Protein AF-A0A925Y2E4-F1 (afdb_monomer_lite)

Structure (mmCIF, N/CA/C/O backbone):
data_AF-A0A925Y2E4-F1
#
_entry.id   AF-A0A925Y2E4-F1
#
loop_
_atom_site.group_PDB
_atom_site.id
_atom_site.type_symbol
_atom_site.label_atom_id
_atom_site.label_alt_id
_atom_site.label_comp_id
_atom_site.label_asym_id
_atom_site.label_entity_id
_atom_site.label_seq_id
_atom_site.pdbx_PDB_ins_code
_atom_site.Cartn_x
_atom_site.Cartn_y
_atom_site.Cartn_z
_atom_site.occupancy
_atom_site.B_iso_or_equiv
_atom_site.auth_seq_id
_atom_site.auth_comp_id
_atom_site.auth_asym_id
_atom_site.auth_atom_id
_atom_site.pdbx_PDB_model_num
ATOM 1 N N . MET A 1 1 ? 29.041 33.113 18.288 1.00 36.72 1 MET A N 1
ATOM 2 C CA . MET A 1 1 ? 28.481 34.046 17.292 1.00 36.72 1 MET A CA 1
ATOM 3 C C . MET A 1 1 ? 28.151 33.238 16.050 1.00 36.72 1 MET A C 1
ATOM 5 O O . MET A 1 1 ? 29.042 32.665 15.443 1.00 36.72 1 MET A O 1
ATOM 9 N N . ILE A 1 2 ? 26.855 33.074 15.809 1.00 40.75 2 ILE A N 1
ATOM 10 C CA . ILE A 1 2 ? 26.220 32.276 14.755 1.00 40.75 2 ILE A CA 1
ATOM 11 C C . ILE A 1 2 ? 26.252 33.076 13.447 1.00 40.75 2 ILE A C 1
ATOM 13 O O . ILE A 1 2 ? 25.813 34.222 13.466 1.00 40.75 2 ILE A O 1
ATOM 17 N N . LEU A 1 3 ? 26.686 32.488 12.325 1.00 30.05 3 LEU A N 1
ATOM 18 C CA . LEU A 1 3 ? 26.288 32.939 10.981 1.00 30.05 3 LEU A CA 1
ATOM 19 C C . LEU A 1 3 ? 26.541 31.815 9.957 1.00 30.05 3 LEU A C 1
ATOM 21 O O . LEU A 1 3 ? 27.681 31.476 9.671 1.00 30.05 3 LEU A O 1
ATOM 25 N N . ARG A 1 4 ? 25.500 31.025 9.664 1.00 32.31 4 ARG A N 1
ATOM 26 C CA . ARG A 1 4 ? 24.674 31.053 8.434 1.00 32.31 4 ARG A CA 1
ATOM 27 C C . ARG A 1 4 ? 25.409 30.517 7.200 1.00 32.31 4 ARG A C 1
ATOM 29 O O . ARG A 1 4 ? 26.335 31.129 6.698 1.00 32.31 4 ARG A O 1
ATOM 36 N N . ILE A 1 5 ? 25.053 29.301 6.785 1.00 40.72 5 ILE A N 1
ATOM 37 C CA . ILE A 1 5 ? 24.086 29.058 5.696 1.00 40.72 5 ILE A CA 1
ATOM 38 C C . ILE A 1 5 ? 24.623 29.614 4.374 1.00 40.72 5 ILE A C 1
ATOM 40 O O . ILE A 1 5 ? 24.371 30.758 4.017 1.00 40.72 5 ILE A O 1
ATOM 44 N N . LEU A 1 6 ? 25.257 28.737 3.603 1.00 34.81 6 LEU A N 1
ATOM 45 C CA . LEU A 1 6 ? 24.944 28.653 2.185 1.00 34.81 6 LEU A CA 1
AT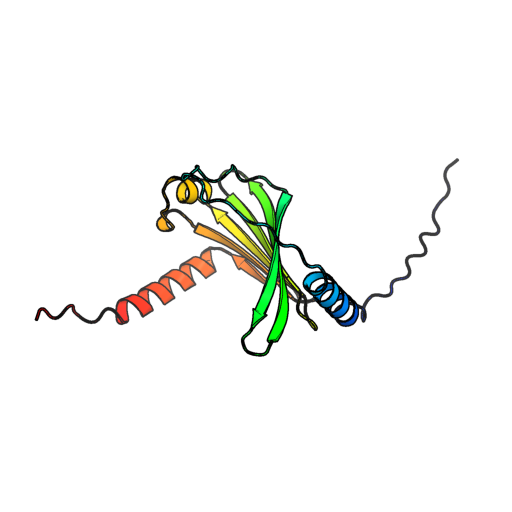OM 46 C C . LEU A 1 6 ? 24.505 27.215 1.929 1.00 34.81 6 LEU A C 1
ATOM 48 O O . LEU A 1 6 ? 25.254 26.352 1.483 1.00 34.81 6 LEU A O 1
ATOM 52 N N . CYS A 1 7 ? 23.263 26.966 2.341 1.00 32.59 7 CYS A N 1
ATOM 53 C CA . CYS A 1 7 ? 22.446 25.901 1.805 1.00 32.59 7 CYS A CA 1
ATOM 54 C C . CYS A 1 7 ? 22.365 26.198 0.306 1.00 32.59 7 CYS A C 1
ATOM 56 O O . CYS A 1 7 ? 21.585 27.052 -0.118 1.00 32.59 7 CYS A O 1
ATOM 58 N N . LEU A 1 8 ? 23.268 25.594 -0.472 1.00 34.62 8 LEU A N 1
ATOM 59 C CA . LEU A 1 8 ? 23.189 25.579 -1.924 1.00 34.62 8 LEU A CA 1
ATOM 60 C C . LEU A 1 8 ? 22.033 24.636 -2.267 1.00 34.62 8 LEU A C 1
ATOM 62 O O . LEU A 1 8 ? 22.200 23.468 -2.604 1.00 34.62 8 LEU A O 1
ATOM 66 N N . LEU A 1 9 ? 20.838 25.177 -2.049 1.00 37.09 9 LEU A N 1
ATOM 67 C CA . LEU A 1 9 ? 19.542 24.711 -2.488 1.00 37.09 9 LEU A CA 1
ATOM 68 C C . LEU A 1 9 ? 19.573 24.793 -4.015 1.00 37.09 9 LEU A C 1
ATOM 70 O O . LEU A 1 9 ? 19.063 25.729 -4.625 1.00 37.09 9 LEU A O 1
ATOM 74 N N . VAL A 1 10 ? 20.246 23.830 -4.645 1.00 38.47 10 VAL A N 1
ATOM 75 C CA . VAL A 1 10 ? 20.051 23.566 -6.064 1.00 38.47 10 VAL A CA 1
ATOM 76 C C . VAL A 1 10 ? 18.707 22.860 -6.159 1.00 38.47 10 VAL A C 1
ATOM 78 O O . VAL A 1 10 ? 18.608 21.635 -6.135 1.00 38.47 10 VAL A O 1
ATOM 81 N N . LEU A 1 11 ? 17.660 23.688 -6.217 1.00 36.91 11 LEU A N 1
ATOM 82 C CA . LEU A 1 11 ? 16.428 23.375 -6.923 1.00 36.91 11 LEU A CA 1
ATOM 83 C C . LEU A 1 11 ? 16.815 22.883 -8.325 1.00 36.91 11 LEU A C 1
ATOM 85 O O . LEU A 1 11 ? 16.998 23.669 -9.249 1.00 36.91 11 LEU A O 1
ATOM 89 N N . THR A 1 12 ? 16.934 21.571 -8.475 1.00 40.38 12 THR A N 1
ATOM 90 C CA . THR A 1 12 ? 16.678 20.886 -9.744 1.00 40.38 12 THR A CA 1
ATOM 91 C C . THR A 1 12 ? 15.428 20.048 -9.539 1.00 40.38 12 THR A C 1
ATOM 93 O O . THR A 1 12 ? 15.435 18.824 -9.506 1.00 40.38 12 THR A O 1
ATOM 96 N N . SER A 1 13 ? 14.318 20.750 -9.321 1.00 41.81 13 SER A N 1
ATOM 97 C CA . SER A 1 13 ? 13.002 20.183 -9.553 1.00 41.81 13 SER A CA 1
ATOM 98 C C . SER A 1 13 ? 12.883 19.830 -11.036 1.00 41.81 13 SER A C 1
ATOM 100 O O . SER A 1 13 ? 13.174 20.671 -11.889 1.00 41.81 13 SER A O 1
ATOM 102 N N . SER A 1 14 ? 12.371 18.624 -11.290 1.00 43.34 14 SER A N 1
ATOM 103 C CA . SER A 1 14 ? 11.721 18.202 -12.539 1.00 43.34 14 SER A CA 1
ATOM 104 C C . SER A 1 14 ? 12.658 17.692 -13.642 1.00 43.34 14 SER A C 1
ATOM 106 O O . SER A 1 14 ? 13.044 18.457 -14.512 1.00 43.34 14 SER A O 1
ATOM 108 N N . ILE A 1 15 ? 12.988 16.390 -13.595 1.00 41.66 15 ILE A N 1
ATOM 109 C CA . ILE A 1 15 ? 13.205 15.439 -14.726 1.00 41.66 15 ILE A CA 1
ATOM 110 C C . ILE A 1 15 ? 13.647 14.052 -14.188 1.00 41.66 15 ILE A C 1
ATOM 112 O O . ILE A 1 15 ? 13.562 13.053 -14.895 1.00 41.66 15 ILE A O 1
ATOM 116 N N . LEU A 1 16 ? 14.042 13.931 -12.914 1.00 40.75 16 LEU A N 1
ATOM 117 C CA . LEU A 1 16 ? 14.711 12.722 -12.408 1.00 40.75 16 LEU A CA 1
ATOM 118 C C . LEU A 1 16 ? 13.832 11.568 -11.883 1.00 40.75 16 LEU A C 1
ATOM 120 O O . LEU A 1 16 ? 14.384 10.643 -11.306 1.00 40.75 16 LEU A O 1
ATOM 124 N N . VAL A 1 17 ? 12.507 11.569 -12.060 1.00 52.31 17 VAL A N 1
ATOM 125 C CA . VAL A 1 17 ? 11.672 10.493 -11.474 1.00 52.31 17 VAL A CA 1
ATOM 126 C C . VAL A 1 17 ? 11.736 9.201 -12.306 1.00 52.31 17 VAL A C 1
ATOM 128 O O . VAL A 1 17 ? 11.982 8.134 -11.763 1.00 52.31 17 VAL A O 1
ATOM 131 N N . ALA A 1 18 ? 11.614 9.269 -13.637 1.00 53.47 18 ALA A N 1
ATOM 132 C CA . ALA A 1 18 ? 11.552 8.057 -14.471 1.00 53.47 18 ALA A CA 1
ATOM 133 C C . ALA A 1 18 ? 12.905 7.323 -14.617 1.00 53.47 18 ALA A C 1
ATOM 135 O O . ALA A 1 18 ? 12.961 6.093 -14.653 1.00 53.47 18 ALA A O 1
ATOM 136 N N . ALA A 1 19 ? 14.016 8.068 -14.695 1.00 56.34 19 ALA A N 1
ATOM 137 C CA . ALA A 1 19 ? 15.349 7.468 -14.801 1.00 56.34 19 ALA A CA 1
ATOM 138 C C . ALA A 1 19 ? 15.753 6.746 -13.503 1.00 56.34 19 ALA A C 1
ATOM 140 O O . ALA A 1 19 ? 16.251 5.622 -13.568 1.00 56.34 19 ALA A O 1
ATOM 141 N N . ASP A 1 20 ? 15.465 7.357 -12.349 1.00 78.00 20 ASP A N 1
ATOM 142 C CA . ASP A 1 20 ? 15.700 6.775 -11.022 1.00 78.00 20 ASP A CA 1
ATOM 143 C C . ASP A 1 20 ? 14.800 5.549 -10.784 1.00 78.00 20 ASP A C 1
ATOM 145 O O . ASP A 1 20 ? 15.274 4.488 -10.377 1.00 78.00 20 ASP A O 1
ATOM 149 N N . ASN A 1 21 ? 13.519 5.617 -11.169 1.00 87.06 21 ASN A N 1
ATOM 150 C CA . ASN A 1 21 ? 12.593 4.490 -11.031 1.00 87.06 21 ASN A CA 1
ATOM 151 C C . ASN A 1 21 ? 13.058 3.248 -11.794 1.00 87.06 21 ASN A C 1
ATOM 153 O O . ASN A 1 21 ? 13.041 2.141 -11.251 1.00 87.06 21 ASN A O 1
ATOM 157 N N . LYS A 1 22 ? 13.491 3.413 -13.049 1.00 88.00 22 LYS A N 1
ATOM 158 C CA . LYS A 1 22 ? 13.971 2.290 -13.864 1.00 88.00 22 LYS A CA 1
ATOM 159 C C . LYS A 1 22 ? 15.188 1.617 -13.231 1.00 88.00 22 LYS A C 1
ATOM 161 O O . LYS A 1 22 ? 15.261 0.388 -13.195 1.00 88.00 22 LYS A O 1
ATOM 166 N N . GLU A 1 23 ? 16.140 2.399 -12.730 1.00 88.69 23 GLU A N 1
ATOM 167 C CA . GLU A 1 23 ? 17.311 1.875 -12.023 1.00 88.69 23 GLU A CA 1
ATOM 168 C C . GLU A 1 23 ? 16.912 1.160 -10.728 1.00 88.69 23 GLU A C 1
ATOM 170 O O . GLU A 1 23 ? 17.388 0.055 -10.452 1.00 88.69 23 GLU A O 1
ATOM 175 N N . GLN A 1 24 ? 15.982 1.737 -9.971 1.00 88.88 24 GLN A N 1
ATOM 176 C CA . GLN A 1 24 ? 15.487 1.161 -8.731 1.00 88.88 24 GLN A CA 1
ATOM 177 C C . GLN A 1 24 ? 14.767 -0.180 -8.960 1.00 88.88 24 GLN A C 1
ATOM 179 O O . GLN A 1 24 ? 15.013 -1.142 -8.225 1.00 88.88 24 GLN A O 1
ATOM 184 N N . ILE A 1 25 ? 13.927 -0.267 -9.998 1.00 90.75 25 ILE A N 1
ATOM 185 C CA . ILE A 1 25 ? 13.259 -1.500 -10.444 1.00 90.75 25 ILE A CA 1
ATOM 186 C C . ILE A 1 25 ? 14.305 -2.543 -10.833 1.00 90.75 25 ILE A C 1
ATOM 188 O O . ILE A 1 25 ? 14.315 -3.647 -10.286 1.00 90.75 25 ILE A O 1
ATOM 192 N N . ASN A 1 26 ? 15.242 -2.188 -11.711 1.00 91.31 26 ASN A N 1
ATOM 193 C CA . ASN A 1 26 ? 16.286 -3.110 -12.150 1.00 91.31 26 ASN A CA 1
ATOM 194 C C . ASN A 1 26 ? 17.123 -3.631 -10.978 1.00 91.31 26 ASN A C 1
ATOM 196 O O . ASN A 1 26 ? 17.379 -4.830 -10.894 1.00 91.31 26 ASN A O 1
ATOM 200 N N . THR A 1 27 ? 17.494 -2.760 -10.041 1.00 90.50 27 THR A N 1
ATOM 201 C CA . THR A 1 27 ? 18.261 -3.125 -8.844 1.00 90.50 27 THR A CA 1
ATOM 202 C C . THR A 1 27 ? 17.482 -4.080 -7.942 1.00 90.50 27 THR A C 1
ATOM 204 O O . THR A 1 27 ? 18.035 -5.070 -7.452 1.00 90.50 27 THR A O 1
ATOM 207 N N . PHE A 1 28 ? 16.185 -3.827 -7.742 1.00 88.81 28 PHE A N 1
ATOM 208 C CA . PHE A 1 28 ? 15.325 -4.696 -6.944 1.00 88.81 28 PHE A CA 1
ATOM 209 C C . PHE A 1 28 ? 15.251 -6.109 -7.533 1.00 88.81 28 PHE A C 1
ATOM 211 O O . PHE A 1 28 ? 15.491 -7.079 -6.817 1.00 88.81 28 PHE A O 1
ATOM 218 N N . PHE A 1 29 ? 15.006 -6.230 -8.840 1.00 89.50 29 PHE A N 1
ATOM 219 C CA . PHE A 1 29 ? 14.896 -7.529 -9.515 1.00 89.50 29 PHE A CA 1
ATOM 220 C C . PHE A 1 29 ? 16.245 -8.220 -9.764 1.00 89.50 29 PHE A C 1
ATOM 222 O O . PHE A 1 29 ? 16.300 -9.447 -9.843 1.00 89.50 29 PHE A O 1
ATOM 229 N N . ALA A 1 30 ? 17.347 -7.472 -9.851 1.00 90.06 30 ALA A N 1
ATOM 230 C CA . ALA A 1 30 ? 18.693 -8.045 -9.900 1.00 90.06 30 ALA A CA 1
ATOM 231 C C . ALA A 1 30 ? 19.104 -8.673 -8.557 1.00 90.06 30 ALA A C 1
ATOM 233 O O . ALA A 1 30 ? 19.931 -9.589 -8.516 1.00 90.06 30 ALA A O 1
ATOM 234 N N . THR A 1 31 ? 18.520 -8.205 -7.452 1.00 85.25 31 THR A N 1
ATOM 235 C CA . THR A 1 31 ? 18.805 -8.719 -6.114 1.00 85.25 31 THR A CA 1
ATOM 236 C C . THR A 1 31 ? 18.106 -10.062 -5.907 1.00 85.25 31 THR A C 1
ATOM 238 O O . THR A 1 31 ? 16.939 -10.130 -5.526 1.00 85.25 31 THR A O 1
ATOM 241 N N . LYS A 1 32 ? 18.832 -11.167 -6.098 1.00 70.94 32 LYS A N 1
ATOM 242 C CA . LYS A 1 32 ? 18.325 -12.501 -5.753 1.00 70.94 32 LYS A CA 1
ATOM 243 C C . LYS A 1 32 ? 18.267 -12.667 -4.234 1.00 70.94 32 LYS A C 1
ATOM 245 O O . LYS A 1 32 ? 19.301 -12.761 -3.577 1.00 70.94 32 LYS A O 1
ATOM 250 N N . ARG A 1 33 ? 17.056 -12.746 -3.679 1.00 71.62 33 ARG A N 1
ATOM 251 C CA . ARG A 1 33 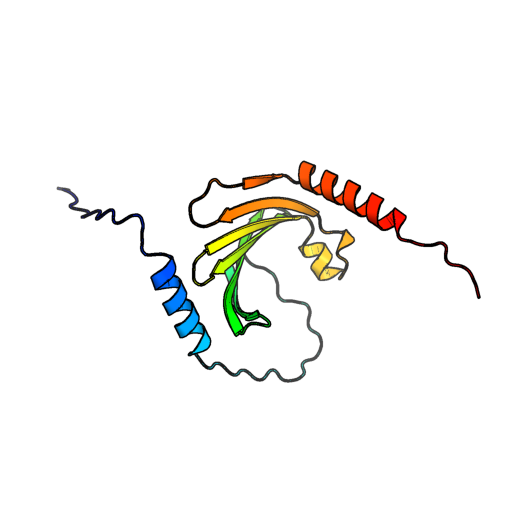? 16.807 -13.213 -2.309 1.00 71.62 33 ARG A CA 1
ATOM 252 C C . ARG A 1 33 ? 15.933 -14.453 -2.379 1.00 71.62 33 ARG A C 1
ATOM 254 O O . ARG A 1 33 ? 14.800 -14.380 -2.835 1.00 71.62 33 ARG A O 1
ATOM 261 N N . VAL A 1 34 ? 16.478 -15.581 -1.942 1.00 75.06 34 VAL A N 1
ATOM 262 C CA . VAL A 1 34 ? 15.721 -16.818 -1.747 1.00 75.06 34 VAL A CA 1
ATOM 263 C C . VAL A 1 34 ? 15.586 -17.016 -0.246 1.00 75.06 34 VAL A C 1
ATOM 265 O O . VAL A 1 34 ? 16.565 -16.920 0.492 1.00 75.06 34 VAL A O 1
ATOM 268 N N . SER A 1 35 ? 14.361 -17.221 0.217 1.00 76.69 35 SER A N 1
ATOM 269 C CA . SER A 1 35 ? 14.068 -17.583 1.599 1.00 76.69 35 SER A CA 1
ATOM 270 C C . SER A 1 35 ? 13.093 -18.745 1.562 1.00 76.69 35 SER A C 1
ATOM 272 O O . SER A 1 35 ? 12.031 -18.648 0.953 1.00 76.69 35 SER A O 1
ATOM 274 N N . GLU A 1 36 ? 13.494 -19.856 2.163 1.00 79.50 36 GLU A N 1
ATOM 275 C CA . GLU A 1 36 ? 12.657 -21.037 2.310 1.00 79.50 36 GLU A CA 1
ATOM 276 C C . GLU A 1 36 ? 11.926 -20.938 3.646 1.00 79.50 36 GLU A C 1
ATOM 278 O O . GLU A 1 36 ? 12.542 -20.704 4.688 1.00 79.50 36 GLU A O 1
ATOM 283 N N . TYR A 1 37 ? 10.605 -21.090 3.612 1.00 76.25 37 TYR A N 1
ATOM 284 C CA . TYR A 1 37 ? 9.774 -21.085 4.808 1.00 76.25 37 TYR A CA 1
ATOM 285 C C . TYR A 1 37 ? 9.313 -22.520 5.074 1.00 76.25 37 TYR A C 1
ATOM 287 O O . TYR A 1 37 ? 8.593 -23.079 4.242 1.00 76.25 37 TYR A O 1
ATOM 295 N N . PRO A 1 38 ? 9.724 -23.148 6.190 1.00 82.00 38 PRO A N 1
ATOM 296 C CA . PRO A 1 38 ? 9.220 -24.464 6.547 1.00 82.00 38 PRO A CA 1
ATOM 297 C C . PRO A 1 38 ? 7.721 -24.381 6.851 1.00 82.00 38 PRO A C 1
ATOM 299 O O . PRO A 1 38 ? 7.216 -23.340 7.277 1.00 82.00 38 PRO A O 1
ATOM 302 N N . VAL A 1 39 ? 7.009 -25.492 6.665 1.00 81.62 39 VAL A N 1
ATOM 303 C CA . VAL A 1 39 ? 5.610 -25.606 7.094 1.00 81.62 39 VAL A CA 1
ATOM 304 C C . VAL A 1 39 ? 5.565 -25.420 8.612 1.00 81.62 39 VAL A C 1
ATOM 306 O O . VAL A 1 39 ? 6.062 -26.261 9.359 1.00 81.62 39 VAL A O 1
ATOM 309 N N . ALA A 1 40 ? 4.999 -24.301 9.055 1.00 77.50 40 ALA A N 1
ATOM 310 C CA . ALA A 1 40 ? 4.783 -23.987 10.460 1.00 77.50 40 ALA A CA 1
ATOM 311 C C . ALA A 1 40 ? 3.318 -24.242 10.839 1.00 77.50 40 ALA A C 1
ATOM 313 O O . ALA A 1 40 ? 2.420 -24.155 9.997 1.00 77.50 40 ALA A O 1
ATOM 314 N N . ALA A 1 41 ? 3.075 -24.559 12.112 1.00 81.19 41 ALA A N 1
ATOM 315 C CA . ALA A 1 41 ? 1.723 -24.555 12.657 1.00 81.19 41 ALA A CA 1
ATOM 316 C C . ALA A 1 41 ? 1.122 -23.145 12.541 1.00 81.19 41 ALA A C 1
ATOM 318 O O . ALA A 1 41 ? 1.850 -22.153 12.511 1.00 81.19 41 ALA A O 1
ATOM 319 N N . TRP A 1 42 ? -0.207 -23.056 12.466 1.00 75.25 42 TRP A N 1
ATOM 320 C CA . TRP A 1 42 ? -0.868 -21.757 12.449 1.00 75.25 42 TRP A CA 1
ATOM 321 C C . TRP A 1 42 ? -0.554 -20.996 13.741 1.00 75.25 42 TRP A C 1
ATOM 323 O O . TRP A 1 42 ? -0.789 -21.497 14.841 1.00 75.25 42 TRP A O 1
ATOM 333 N N . GLU A 1 43 ? -0.049 -19.778 13.585 1.00 72.88 43 GLU A N 1
ATOM 334 C CA . GLU A 1 43 ? 0.144 -18.815 14.661 1.00 72.88 43 GLU A CA 1
ATOM 335 C C . GLU A 1 43 ? -0.725 -17.593 14.376 1.00 72.88 43 GLU A C 1
ATOM 337 O O . GLU A 1 43 ? -0.924 -17.207 13.218 1.00 72.88 43 GLU A O 1
ATOM 342 N N . ALA A 1 44 ? -1.239 -16.970 15.437 1.00 67.69 44 ALA A N 1
ATOM 343 C CA . ALA A 1 44 ? -1.945 -15.707 15.297 1.00 67.69 44 ALA A CA 1
ATOM 344 C C . ALA A 1 44 ? -1.027 -14.681 14.599 1.00 67.69 44 ALA A C 1
ATOM 346 O O . ALA A 1 44 ? 0.166 -14.614 14.922 1.00 67.69 44 ALA A O 1
ATOM 347 N N . PRO A 1 45 ? -1.545 -13.874 13.652 1.00 74.75 45 PRO A N 1
ATOM 348 C CA . PRO A 1 45 ? -0.745 -12.848 13.000 1.00 74.75 45 PRO A CA 1
ATOM 349 C C . PRO A 1 45 ? -0.095 -11.942 14.043 1.00 74.75 45 PRO A C 1
ATOM 351 O O . PRO A 1 45 ? -0.767 -11.502 14.974 1.00 74.75 45 PRO A O 1
ATOM 354 N N . ARG A 1 46 ? 1.194 -11.628 13.868 1.00 80.25 46 ARG A N 1
ATOM 355 C CA . ARG A 1 46 ? 1.879 -10.666 14.741 1.00 80.25 46 ARG A CA 1
ATOM 356 C C . ARG A 1 46 ? 1.110 -9.349 14.806 1.00 80.25 46 ARG A C 1
ATOM 358 O O . ARG A 1 46 ? 0.465 -8.949 13.830 1.00 80.25 46 ARG A O 1
ATOM 365 N N . ASP A 1 47 ? 1.243 -8.672 15.940 1.00 84.06 47 ASP A N 1
ATOM 366 C CA . ASP A 1 47 ? 0.657 -7.355 16.136 1.00 84.06 47 ASP A CA 1
ATOM 367 C C . ASP A 1 47 ? 1.169 -6.364 15.086 1.00 84.06 47 ASP A C 1
ATOM 369 O O . ASP A 1 47 ? 2.340 -6.375 14.677 1.00 84.06 47 ASP A O 1
ATOM 373 N N . MET A 1 48 ? 0.252 -5.512 14.636 1.00 87.56 48 MET A N 1
ATOM 374 C CA . MET A 1 48 ? 0.575 -4.428 13.724 1.00 87.56 48 MET A CA 1
ATOM 375 C C . MET A 1 48 ? 1.255 -3.295 14.480 1.00 87.56 48 MET A C 1
ATOM 377 O O . MET A 1 48 ? 0.924 -3.001 15.629 1.00 87.56 48 MET A O 1
ATOM 381 N N . SER A 1 49 ? 2.192 -2.623 13.825 1.00 91.00 49 SER A N 1
ATOM 382 C CA . SER A 1 49 ? 2.799 -1.416 14.369 1.00 91.00 49 SER A CA 1
ATOM 383 C C . SER A 1 49 ? 3.096 -0.394 13.283 1.00 91.00 49 SER A C 1
ATOM 385 O O . SER A 1 49 ? 3.434 -0.728 12.146 1.00 91.00 49 SER A O 1
ATOM 387 N N . VAL A 1 50 ? 2.967 0.883 13.648 1.00 91.75 50 VAL A N 1
ATOM 388 C CA . VAL A 1 50 ? 3.355 1.996 12.779 1.00 91.75 50 VAL A CA 1
ATOM 389 C C . VAL A 1 50 ? 4.835 1.853 12.418 1.00 91.75 50 VAL A C 1
ATOM 391 O O . VAL A 1 50 ? 5.671 1.561 13.272 1.00 91.75 50 VAL A O 1
ATOM 394 N N . GLY A 1 51 ? 5.150 2.034 11.139 1.00 88.25 51 GLY A N 1
ATOM 395 C CA . GLY A 1 51 ? 6.484 1.831 10.584 1.00 88.25 51 GLY A CA 1
ATOM 396 C C . GLY A 1 51 ? 6.748 0.415 10.071 1.00 88.25 51 GLY A C 1
ATOM 397 O O . GLY A 1 51 ? 7.765 0.212 9.412 1.00 88.25 51 GLY A O 1
ATOM 398 N N . GLN A 1 52 ? 5.858 -0.559 10.296 1.00 88.94 52 GLN A N 1
ATOM 399 C CA . GLN A 1 52 ? 5.932 -1.832 9.575 1.00 88.94 52 GLN A CA 1
ATOM 400 C C . GLN A 1 52 ? 5.696 -1.601 8.085 1.00 88.94 52 GLN A C 1
ATOM 402 O O . GLN A 1 52 ? 4.759 -0.903 7.692 1.00 88.94 52 GLN A O 1
ATOM 407 N N . TRP A 1 53 ? 6.542 -2.209 7.256 1.00 90.88 53 TRP A N 1
ATOM 408 C CA . TRP A 1 53 ? 6.443 -2.116 5.809 1.00 90.88 53 TRP A CA 1
ATOM 409 C C . TRP A 1 53 ? 6.838 -3.423 5.134 1.00 90.88 53 TRP A C 1
ATOM 411 O O . TRP A 1 53 ? 7.615 -4.219 5.663 1.00 90.88 53 TRP A O 1
ATOM 421 N N . VAL A 1 54 ? 6.301 -3.621 3.937 1.00 87.56 54 VAL A N 1
ATOM 422 C CA . VAL A 1 54 ? 6.625 -4.723 3.039 1.00 87.56 54 VAL A CA 1
ATOM 423 C C . VAL A 1 54 ? 6.887 -4.129 1.664 1.00 87.56 54 VAL A C 1
ATOM 425 O O . VAL A 1 54 ? 6.134 -3.276 1.203 1.00 87.56 54 VAL A O 1
ATOM 428 N N . ARG A 1 55 ? 7.9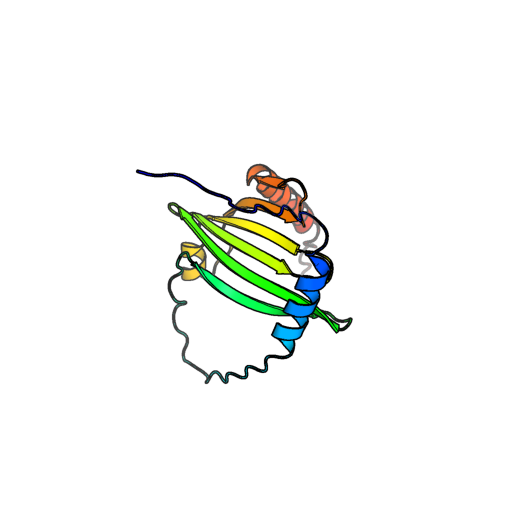51 -4.585 1.003 1.00 89.19 55 ARG A N 1
ATOM 429 C CA . ARG A 1 55 ? 8.267 -4.243 -0.386 1.00 89.19 55 ARG A CA 1
ATOM 430 C C . ARG A 1 55 ? 8.352 -5.514 -1.203 1.00 89.19 55 ARG A C 1
ATOM 432 O O . ARG A 1 55 ? 9.070 -6.436 -0.819 1.00 89.19 55 ARG A O 1
ATOM 439 N N . TYR A 1 56 ? 7.657 -5.538 -2.326 1.00 86.69 56 TYR A N 1
ATOM 440 C CA . TYR A 1 56 ? 7.641 -6.667 -3.241 1.00 86.69 56 TYR A CA 1
ATOM 441 C C . TYR A 1 56 ? 7.637 -6.181 -4.688 1.00 86.69 56 TYR A C 1
ATOM 443 O O . TYR A 1 56 ? 7.251 -5.051 -4.984 1.00 86.69 56 TYR A O 1
ATOM 451 N N . GLY A 1 57 ? 8.135 -7.035 -5.577 1.00 89.38 57 GLY A N 1
ATOM 452 C CA . GLY A 1 57 ? 8.117 -6.793 -7.013 1.00 89.38 57 GLY A CA 1
ATOM 453 C C . GLY A 1 57 ? 6.845 -7.362 -7.618 1.00 89.38 57 GLY A C 1
ATOM 454 O O . GLY A 1 57 ? 6.381 -8.420 -7.196 1.00 89.38 57 GLY A O 1
ATOM 455 N N . LEU A 1 58 ? 6.312 -6.664 -8.609 1.00 88.12 58 LEU A N 1
ATOM 456 C CA . LEU A 1 58 ? 5.219 -7.118 -9.453 1.00 88.12 58 LEU A CA 1
ATOM 457 C C . LEU A 1 58 ? 5.747 -7.269 -10.878 1.00 88.12 58 LEU A C 1
ATOM 459 O O . LEU A 1 58 ? 6.511 -6.424 -11.351 1.00 88.12 58 LEU A O 1
ATOM 463 N N . VAL A 1 59 ? 5.356 -8.359 -11.525 1.00 90.38 59 VAL A N 1
ATOM 464 C CA . VAL A 1 59 ? 5.596 -8.620 -12.945 1.00 90.38 59 VAL A CA 1
ATOM 465 C C . VAL A 1 59 ? 4.233 -8.937 -13.535 1.00 90.38 59 VAL A C 1
ATOM 467 O O . VAL A 1 59 ? 3.548 -9.812 -13.001 1.00 90.38 59 VAL A O 1
ATOM 470 N N . ASP A 1 60 ? 3.809 -8.178 -14.538 1.00 85.38 60 ASP A N 1
ATOM 471 C CA . ASP A 1 60 ? 2.557 -8.446 -15.244 1.00 85.38 60 ASP A CA 1
ATOM 472 C C . ASP A 1 60 ? 2.747 -9.461 -16.384 1.00 85.38 60 ASP A C 1
ATOM 474 O O . ASP A 1 60 ? 3.837 -10.007 -16.584 1.00 85.38 60 ASP A O 1
ATOM 478 N N . ASP A 1 61 ? 1.667 -9.736 -17.1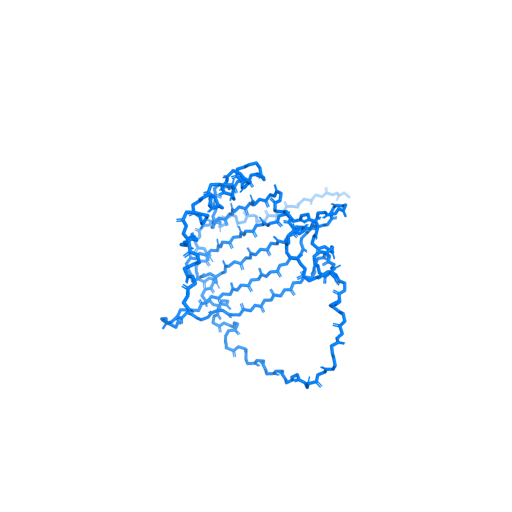15 1.00 86.56 61 ASP A N 1
ATOM 479 C CA . ASP A 1 61 ? 1.658 -10.708 -18.214 1.00 86.56 61 ASP A CA 1
ATOM 480 C C . ASP A 1 61 ? 2.560 -10.289 -19.395 1.00 86.56 61 ASP A C 1
ATOM 482 O O . ASP A 1 61 ? 2.977 -11.144 -20.179 1.00 86.56 61 ASP A O 1
ATOM 486 N N . ASP A 1 62 ? 2.910 -9.002 -19.491 1.00 89.69 62 ASP A N 1
ATOM 487 C CA . ASP A 1 62 ? 3.767 -8.418 -20.528 1.00 89.69 62 ASP A CA 1
ATOM 488 C C . ASP A 1 62 ? 5.248 -8.293 -20.076 1.00 89.69 62 ASP A C 1
ATOM 490 O O . ASP A 1 62 ? 6.055 -7.633 -20.736 1.00 89.69 62 ASP A O 1
ATOM 494 N N . ASP A 1 63 ? 5.632 -8.930 -18.958 1.00 86.62 63 ASP A N 1
ATOM 495 C CA . ASP A 1 63 ? 6.946 -8.818 -18.283 1.00 86.62 63 ASP A CA 1
ATOM 496 C C . ASP A 1 63 ? 7.303 -7.373 -17.874 1.00 86.62 63 ASP A C 1
ATOM 498 O O . ASP A 1 63 ? 8.474 -7.020 -17.673 1.00 86.62 63 ASP A O 1
ATOM 502 N N . VAL A 1 64 ? 6.296 -6.511 -17.701 1.00 87.38 64 VAL A N 1
ATOM 503 C CA . VAL A 1 64 ? 6.493 -5.168 -17.162 1.00 87.38 64 VAL A CA 1
ATOM 504 C C . VAL A 1 64 ? 6.675 -5.270 -15.656 1.00 87.38 64 VAL A C 1
ATOM 506 O O . VAL A 1 64 ? 5.859 -5.812 -14.909 1.00 87.38 64 VAL A O 1
ATOM 509 N N . ARG A 1 65 ? 7.794 -4.713 -15.195 1.00 91.44 65 ARG A N 1
ATOM 510 C CA . ARG A 1 65 ? 8.220 -4.774 -13.799 1.00 91.44 65 ARG A CA 1
ATOM 511 C C . ARG A 1 65 ? 7.865 -3.499 -13.065 1.00 91.44 65 ARG A C 1
ATOM 513 O O . ARG A 1 65 ? 8.149 -2.398 -13.532 1.00 91.44 65 ARG A O 1
ATOM 520 N N . SER A 1 66 ? 7.332 -3.661 -11.866 1.00 89.94 66 SER A N 1
ATOM 521 C CA . SER A 1 66 ? 7.090 -2.568 -10.930 1.00 89.94 66 SER A CA 1
ATOM 522 C C . SER A 1 66 ? 7.401 -3.001 -9.501 1.00 89.94 66 SER A C 1
ATOM 524 O O . SER A 1 66 ? 7.607 -4.183 -9.208 1.00 89.94 66 SER A O 1
ATOM 526 N N . ILE A 1 67 ? 7.501 -2.029 -8.600 1.00 91.06 67 ILE A N 1
ATOM 527 C CA . ILE A 1 67 ? 7.708 -2.267 -7.172 1.00 91.06 67 ILE A CA 1
ATOM 528 C C . ILE A 1 67 ? 6.497 -1.739 -6.424 1.00 91.06 67 ILE A C 1
ATOM 530 O O . ILE A 1 67 ? 6.094 -0.599 -6.630 1.00 91.06 67 ILE A O 1
ATOM 534 N N . MET A 1 68 ? 5.971 -2.543 -5.507 1.00 89.88 68 MET A N 1
ATOM 535 C CA . MET A 1 68 ? 4.961 -2.119 -4.551 1.00 89.88 68 MET A CA 1
ATOM 536 C C . MET A 1 68 ? 5.563 -2.073 -3.149 1.00 89.88 68 MET A C 1
ATOM 538 O O . MET A 1 68 ? 6.217 -3.021 -2.702 1.00 89.88 68 MET A O 1
ATOM 542 N N . ILE A 1 69 ? 5.327 -0.973 -2.441 1.00 90.94 69 ILE A N 1
ATOM 543 C CA . ILE A 1 69 ? 5.683 -0.794 -1.035 1.00 90.94 69 ILE A CA 1
ATOM 544 C C . ILE A 1 69 ? 4.394 -0.538 -0.262 1.00 90.94 69 ILE A C 1
ATOM 546 O O . ILE A 1 69 ? 3.708 0.441 -0.517 1.00 90.94 69 ILE A O 1
ATOM 550 N N . SER A 1 70 ? 4.074 -1.393 0.702 1.00 88.75 70 SER A N 1
ATOM 551 C CA . SER A 1 70 ? 2.959 -1.193 1.632 1.00 88.75 70 SER A CA 1
ATOM 552 C C . SER A 1 70 ? 3.512 -0.882 3.015 1.00 88.75 70 SER A C 1
ATOM 554 O O . SER A 1 70 ? 4.346 -1.639 3.509 1.00 88.75 70 SER A O 1
ATOM 556 N N . ARG A 1 71 ? 3.053 0.189 3.666 1.00 92.06 71 ARG A N 1
ATOM 557 C CA . ARG A 1 71 ? 3.515 0.610 4.997 1.00 92.06 71 ARG A CA 1
ATOM 558 C C . ARG A 1 71 ? 2.376 1.087 5.889 1.00 92.06 71 ARG A C 1
ATOM 560 O O . ARG A 1 71 ? 1.448 1.735 5.423 1.00 92.06 71 ARG A O 1
ATOM 567 N N . ILE A 1 72 ? 2.468 0.802 7.183 1.00 92.56 72 ILE A N 1
ATOM 568 C CA . ILE A 1 72 ? 1.561 1.359 8.191 1.00 92.56 72 ILE A CA 1
ATOM 569 C C . ILE A 1 72 ? 2.113 2.718 8.619 1.00 92.56 72 ILE A C 1
ATOM 571 O O . ILE A 1 72 ? 3.200 2.786 9.196 1.00 92.56 72 ILE A O 1
ATOM 575 N N . VAL A 1 73 ? 1.386 3.798 8.331 1.00 92.44 73 VAL A N 1
ATOM 576 C CA . VAL A 1 73 ? 1.870 5.179 8.530 1.00 92.44 73 VAL A CA 1
ATOM 577 C C . VAL A 1 73 ? 1.242 5.881 9.728 1.00 92.44 73 VAL A C 1
ATOM 579 O O . VAL A 1 73 ? 1.838 6.818 10.253 1.00 92.44 73 VAL A O 1
ATOM 582 N N . LEU A 1 74 ? 0.066 5.437 10.179 1.00 92.31 74 LEU A N 1
ATOM 583 C CA . LEU A 1 74 ? -0.635 6.036 11.313 1.00 92.31 74 LEU A CA 1
ATOM 584 C C . LEU A 1 74 ? -1.544 5.012 11.994 1.00 92.31 74 LEU A C 1
ATOM 586 O O . LEU A 1 74 ? -2.099 4.135 11.332 1.00 92.31 74 LEU A O 1
ATOM 590 N N . HIS A 1 75 ? -1.707 5.160 13.303 1.00 93.81 75 HIS A N 1
ATOM 591 C CA . HIS A 1 75 ? -2.701 4.449 14.096 1.00 93.81 75 HIS A CA 1
ATOM 592 C C . HIS A 1 75 ? -3.291 5.423 15.121 1.00 93.81 75 HIS A C 1
ATOM 594 O O . HIS A 1 75 ? -2.562 5.922 15.980 1.00 93.81 75 HIS A O 1
ATOM 600 N N . GLU A 1 76 ? -4.585 5.717 15.006 1.00 91.94 76 GLU A N 1
ATOM 601 C CA . GLU A 1 76 ? -5.311 6.649 15.873 1.00 91.94 76 GLU A CA 1
ATOM 602 C C . GLU A 1 76 ? -6.616 5.998 16.354 1.00 91.94 76 GLU A C 1
ATOM 604 O O . GLU A 1 76 ? -7.565 5.816 15.596 1.00 91.94 76 GLU A O 1
ATOM 609 N N . GLY A 1 77 ? -6.679 5.631 17.636 1.00 91.12 77 GLY A N 1
ATOM 610 C CA . GLY A 1 77 ? -7.853 4.957 18.196 1.00 91.12 77 GLY A CA 1
ATOM 611 C C . GLY A 1 77 ? -8.056 3.555 17.614 1.00 91.12 77 GLY A C 1
ATOM 612 O O . GLY A 1 77 ? -7.292 2.658 17.935 1.00 91.12 77 GLY A O 1
ATOM 613 N N . ASP A 1 78 ? -9.109 3.377 16.812 1.00 90.75 78 ASP A N 1
ATOM 614 C CA . ASP A 1 78 ? -9.445 2.130 16.091 1.00 90.75 78 ASP A CA 1
ATOM 615 C C . ASP A 1 78 ? -9.175 2.255 14.575 1.00 90.75 78 ASP A C 1
ATOM 617 O O . ASP A 1 78 ? -9.563 1.402 13.778 1.00 90.75 78 ASP A O 1
ATOM 621 N N . GLU A 1 79 ? -8.536 3.349 14.147 1.00 92.38 79 GLU A N 1
ATOM 622 C CA . GLU A 1 79 ? -8.242 3.620 12.743 1.00 92.38 79 GLU A CA 1
ATOM 623 C C . GLU A 1 79 ? -6.765 3.397 12.418 1.00 92.38 79 GLU A C 1
ATOM 625 O O . GLU A 1 79 ? -5.866 4.018 12.988 1.00 92.38 79 GLU A O 1
ATOM 630 N N . TRP A 1 80 ? -6.518 2.551 11.424 1.00 93.56 80 TRP A N 1
ATOM 631 C CA . TRP A 1 80 ? -5.200 2.271 10.872 1.00 93.56 80 TRP A CA 1
ATOM 632 C C . TRP A 1 80 ? -5.064 2.915 9.500 1.00 93.56 80 TRP A C 1
ATOM 634 O O . TRP A 1 80 ? -5.884 2.669 8.618 1.00 93.56 80 TRP A O 1
ATOM 644 N N . THR A 1 81 ? -4.009 3.702 9.286 1.00 92.31 81 THR A N 1
ATOM 645 C CA . THR A 1 81 ? -3.683 4.216 7.951 1.00 92.31 81 THR A CA 1
ATOM 646 C C . THR A 1 81 ? -2.556 3.409 7.326 1.00 92.31 81 THR A C 1
ATOM 648 O O . THR A 1 81 ? -1.437 3.364 7.846 1.00 92.31 81 THR A O 1
ATOM 651 N N . ILE A 1 82 ? -2.857 2.801 6.183 1.00 91.25 82 ILE A N 1
ATOM 652 C CA . ILE A 1 82 ? -1.931 2.037 5.352 1.00 91.25 82 ILE A CA 1
ATOM 653 C C . ILE A 1 82 ? -1.654 2.847 4.093 1.00 91.25 82 ILE A C 1
ATOM 655 O O . ILE A 1 82 ? -2.577 3.306 3.429 1.00 91.25 82 ILE A O 1
ATOM 659 N N . GLU A 1 83 ? -0.386 3.010 3.750 1.00 90.62 83 GLU A N 1
ATOM 660 C CA . GLU A 1 83 ? 0.043 3.631 2.509 1.00 90.62 83 GLU A CA 1
ATOM 661 C C . GLU A 1 83 ? 0.648 2.591 1.570 1.00 90.62 83 GLU A C 1
ATOM 663 O O . GLU A 1 83 ? 1.504 1.804 1.971 1.00 90.62 83 GLU A O 1
ATOM 668 N N . MET A 1 84 ? 0.205 2.617 0.320 1.00 88.12 84 MET A N 1
ATOM 669 C CA . MET A 1 84 ? 0.715 1.830 -0.789 1.00 88.12 84 MET A CA 1
ATOM 670 C C . MET A 1 84 ? 1.406 2.757 -1.783 1.00 88.12 84 MET A C 1
ATOM 672 O O . MET A 1 84 ? 0.790 3.686 -2.292 1.00 88.12 84 MET A O 1
ATOM 676 N N . GLU A 1 85 ? 2.669 2.500 -2.073 1.00 89.19 85 GLU A N 1
ATOM 677 C CA . GLU A 1 85 ? 3.470 3.216 -3.058 1.00 89.19 85 GLU A CA 1
ATOM 678 C C . GLU A 1 85 ? 3.824 2.249 -4.191 1.00 89.19 85 GLU A C 1
ATOM 680 O O . GLU A 1 85 ? 4.539 1.267 -3.985 1.00 89.19 85 GLU A O 1
ATOM 685 N N . LEU A 1 86 ? 3.288 2.521 -5.378 1.00 89.44 86 LEU A N 1
ATOM 686 C CA . LEU A 1 86 ? 3.577 1.813 -6.616 1.00 89.44 86 LEU A CA 1
ATOM 687 C C . LEU A 1 86 ? 4.602 2.611 -7.417 1.00 89.44 86 LEU A C 1
ATOM 689 O O . LEU A 1 86 ? 4.342 3.750 -7.802 1.00 89.44 86 LEU A O 1
ATOM 693 N N . ILE A 1 87 ? 5.737 1.985 -7.701 1.00 89.88 87 ILE A N 1
ATOM 694 C CA . ILE A 1 87 ? 6.827 2.544 -8.496 1.00 89.88 87 ILE A CA 1
ATOM 695 C C . ILE A 1 87 ? 6.858 1.797 -9.827 1.00 89.88 87 ILE A C 1
ATOM 697 O O . ILE A 1 87 ? 7.259 0.630 -9.897 1.00 89.88 87 ILE A O 1
ATOM 701 N N . ALA A 1 88 ? 6.404 2.479 -10.873 1.00 88.19 88 ALA A N 1
ATOM 702 C CA . ALA A 1 88 ? 6.488 2.063 -12.265 1.00 88.19 88 ALA A CA 1
ATOM 703 C C . ALA A 1 88 ? 7.634 2.805 -12.971 1.00 88.19 88 ALA A C 1
ATOM 705 O O . ALA A 1 88 ? 8.198 3.770 -12.449 1.00 88.19 88 ALA A O 1
ATOM 706 N N . THR A 1 89 ? 7.991 2.354 -14.175 1.00 86.00 89 THR A N 1
ATOM 707 C CA . THR A 1 89 ? 9.124 2.917 -14.934 1.00 86.00 89 THR A CA 1
ATOM 708 C C . THR A 1 89 ? 8.971 4.421 -15.184 1.00 86.00 89 THR A C 1
ATOM 710 O O . THR A 1 89 ? 9.952 5.158 -15.145 1.00 86.00 89 THR A O 1
ATOM 713 N N . ASP A 1 90 ? 7.750 4.881 -15.424 1.00 83.31 90 ASP A N 1
ATOM 714 C CA . ASP A 1 90 ? 7.410 6.250 -15.812 1.00 83.31 90 ASP A CA 1
ATOM 715 C C . ASP A 1 90 ? 6.600 7.012 -14.752 1.00 83.31 90 ASP A C 1
ATOM 717 O O . ASP A 1 90 ? 6.414 8.222 -14.886 1.00 83.31 90 ASP A O 1
ATOM 721 N N . ALA A 1 91 ? 6.148 6.336 -13.693 1.00 82.31 91 ALA A N 1
ATOM 722 C CA . ALA A 1 91 ? 5.250 6.917 -12.705 1.00 82.31 91 ALA A CA 1
ATOM 723 C C . ALA A 1 91 ? 5.475 6.392 -11.281 1.00 82.31 91 ALA A C 1
ATOM 725 O O . ALA A 1 91 ? 5.889 5.254 -11.067 1.00 82.31 91 ALA A O 1
ATOM 726 N N . ILE A 1 92 ? 5.134 7.225 -10.297 1.00 84.00 92 ILE A N 1
ATOM 727 C CA . ILE A 1 92 ? 4.965 6.830 -8.896 1.00 84.00 92 ILE A CA 1
ATOM 728 C C . ILE A 1 92 ? 3.537 7.156 -8.480 1.00 84.00 92 ILE A C 1
ATOM 730 O O . ILE A 1 92 ? 3.091 8.294 -8.613 1.00 84.00 92 ILE A O 1
ATOM 734 N N . THR A 1 93 ? 2.824 6.174 -7.939 1.00 84.31 93 THR A N 1
ATOM 735 C CA . THR A 1 93 ? 1.487 6.369 -7.371 1.00 84.31 93 THR A CA 1
ATOM 736 C C . THR A 1 93 ? 1.500 6.013 -5.895 1.00 84.31 93 THR A C 1
ATOM 738 O O . THR A 1 93 ? 1.841 4.895 -5.529 1.00 84.31 93 THR A O 1
ATOM 741 N N . ILE A 1 94 ? 1.092 6.947 -5.041 1.00 85.88 94 ILE A N 1
ATOM 742 C CA . ILE A 1 94 ? 0.941 6.749 -3.601 1.00 85.88 94 ILE A CA 1
ATOM 743 C C . ILE A 1 94 ? -0.547 6.773 -3.268 1.00 85.88 94 ILE A C 1
ATOM 745 O O . ILE A 1 94 ? -1.246 7.741 -3.563 1.00 85.88 94 ILE A O 1
ATOM 749 N N . THR A 1 95 ? -1.030 5.720 -2.622 1.00 85.62 95 THR A N 1
ATOM 750 C CA . THR A 1 95 ? -2.405 5.603 -2.140 1.00 85.62 95 THR A CA 1
ATOM 751 C C . THR A 1 95 ? -2.416 5.338 -0.644 1.00 85.62 95 THR A C 1
ATOM 753 O O . THR A 1 95 ? -1.850 4.354 -0.188 1.00 85.62 95 THR A O 1
ATOM 756 N N . GLN A 1 96 ? -3.088 6.182 0.131 1.00 89.88 96 GLN A N 1
ATOM 757 C CA . GLN A 1 96 ? -3.340 5.969 1.553 1.00 89.88 96 GLN A CA 1
ATOM 758 C C . GLN A 1 96 ? -4.777 5.505 1.768 1.00 89.88 96 GLN A C 1
ATOM 760 O O . GLN A 1 96 ? -5.698 6.111 1.226 1.00 89.88 96 GLN A O 1
ATOM 765 N N . PHE A 1 97 ? -4.962 4.499 2.614 1.00 88.06 97 PHE A N 1
ATOM 766 C CA . PHE A 1 97 ? -6.250 4.021 3.104 1.00 88.06 97 PHE A CA 1
ATOM 767 C C . PHE A 1 97 ? -6.273 4.166 4.615 1.00 88.06 97 PHE A C 1
ATOM 769 O O . PHE A 1 97 ? -5.387 3.636 5.279 1.00 88.06 97 PHE A O 1
ATOM 776 N N . THR A 1 98 ? -7.287 4.826 5.160 1.00 90.44 98 THR A N 1
ATOM 777 C CA . THR A 1 98 ? -7.596 4.778 6.590 1.00 90.44 98 THR A CA 1
ATOM 778 C C . THR A 1 98 ? -8.733 3.791 6.795 1.00 90.44 98 THR A C 1
ATOM 780 O O . THR A 1 98 ? -9.768 3.882 6.133 1.00 90.44 98 THR A O 1
ATOM 783 N N . ILE A 1 99 ? -8.502 2.811 7.661 1.00 90.31 99 ILE A N 1
ATOM 784 C CA . ILE A 1 99 ? -9.366 1.658 7.873 1.00 90.31 99 ILE A CA 1
ATOM 785 C C . ILE A 1 99 ? -9.693 1.564 9.355 1.00 90.31 99 ILE A C 1
ATOM 787 O O . ILE A 1 99 ? -8.796 1.426 10.184 1.00 90.31 99 ILE A O 1
ATOM 791 N N . LYS A 1 100 ? -10.981 1.581 9.670 1.00 91.88 100 LYS A N 1
ATOM 792 C CA . LYS A 1 100 ? -11.516 1.316 10.998 1.00 91.88 100 LYS A CA 1
ATOM 793 C C . LYS A 1 100 ? -11.875 -0.163 11.153 1.00 91.88 100 LYS A C 1
ATOM 795 O O . LYS A 1 100 ? -12.305 -0.789 10.182 1.00 91.88 100 LYS A O 1
ATOM 800 N N . GLY A 1 101 ? -11.696 -0.726 12.350 1.00 88.31 101 GLY A N 1
ATOM 801 C CA . GLY A 1 101 ? -12.068 -2.113 12.660 1.00 88.31 101 GLY A CA 1
ATOM 802 C C . GLY A 1 101 ? -11.100 -3.176 12.123 1.00 88.31 101 GLY A C 1
ATOM 803 O O . GLY A 1 101 ? -11.400 -4.372 12.157 1.00 88.31 101 GLY A O 1
ATOM 804 N N . LEU A 1 102 ? -9.913 -2.772 11.650 1.00 87.88 102 LEU A N 1
ATOM 805 C CA . LEU A 1 102 ? -8.910 -3.688 11.094 1.00 87.88 102 LEU A CA 1
ATOM 806 C C . LEU A 1 102 ? -8.423 -4.719 12.130 1.00 87.88 102 LEU A C 1
ATOM 808 O O . LEU A 1 102 ? -8.229 -5.886 11.790 1.00 87.88 102 LEU A O 1
ATOM 812 N N . ASP A 1 103 ? -8.274 -4.329 13.397 1.00 86.94 103 ASP A N 1
ATOM 813 C CA . ASP A 1 103 ? -7.867 -5.252 14.465 1.00 86.94 103 ASP A CA 1
ATOM 814 C C . ASP A 1 103 ? -8.938 -6.301 14.773 1.00 86.94 103 ASP A C 1
ATOM 816 O O . ASP A 1 103 ? -8.622 -7.477 14.979 1.00 86.94 103 ASP A O 1
ATOM 820 N N . ALA A 1 104 ? -10.210 -5.896 14.774 1.00 83.81 104 ALA A N 1
ATOM 821 C CA . ALA A 1 104 ? -11.329 -6.812 14.956 1.00 83.81 104 ALA A CA 1
ATOM 822 C C . ALA A 1 104 ? -11.384 -7.831 13.810 1.00 83.81 104 ALA A C 1
ATOM 824 O O . ALA A 1 104 ? -11.421 -9.036 14.066 1.00 83.81 104 ALA A O 1
ATOM 825 N N . ALA A 1 105 ? -11.269 -7.360 12.566 1.00 82.88 105 ALA A N 1
ATOM 826 C CA . ALA A 1 105 ? -11.268 -8.199 11.373 1.00 82.88 105 ALA A CA 1
ATOM 827 C C . ALA A 1 105 ? -10.093 -9.188 11.326 1.00 82.88 105 ALA A C 1
ATOM 829 O O . ALA A 1 105 ? -10.268 -10.345 10.946 1.00 82.88 105 ALA A O 1
ATOM 830 N N . ARG A 1 106 ? -8.895 -8.781 11.774 1.00 79.94 106 ARG A N 1
ATOM 831 C CA . ARG A 1 106 ? -7.726 -9.677 11.877 1.00 79.94 106 ARG A CA 1
ATOM 832 C C . ARG A 1 106 ? -7.931 -10.803 12.886 1.00 79.94 106 ARG A C 1
ATOM 834 O O . ARG A 1 106 ? -7.437 -11.906 12.667 1.00 79.94 106 ARG A O 1
ATOM 841 N N . ARG A 1 107 ? -8.633 -10.531 13.989 1.00 81.12 107 ARG A N 1
ATOM 842 C CA . ARG A 1 107 ? -8.923 -11.528 15.033 1.00 81.12 107 ARG A CA 1
ATOM 843 C C . ARG A 1 107 ? -10.069 -12.456 14.643 1.00 81.12 107 ARG A C 1
ATOM 845 O O . ARG A 1 107 ? -10.012 -13.642 14.950 1.00 81.12 107 ARG A O 1
ATOM 852 N N . SER A 1 108 ? -11.109 -11.921 14.005 1.00 79.69 108 SER A N 1
ATOM 853 C CA . SER A 1 108 ? -12.320 -12.668 13.646 1.00 79.69 108 SER A CA 1
ATOM 854 C C . SER A 1 108 ? -12.216 -13.386 12.298 1.00 79.69 108 SER A C 1
ATOM 856 O O . SER A 1 108 ? -12.977 -14.320 12.047 1.00 79.69 108 SER A O 1
ATOM 858 N N . GLY A 1 109 ? -11.305 -12.944 11.424 1.00 73.31 109 GLY A N 1
ATOM 859 C CA . GLY A 1 109 ? -11.207 -13.388 10.034 1.00 73.31 109 GLY A CA 1
ATOM 860 C C . GLY A 1 109 ? -12.343 -12.879 9.140 1.00 73.31 109 GLY A C 1
ATOM 861 O O . GLY A 1 109 ? -12.481 -13.355 8.015 1.00 73.31 109 GLY A O 1
ATOM 862 N N . LYS A 1 110 ? -13.176 -11.945 9.620 1.00 75.81 110 LYS A N 1
ATOM 863 C CA . LYS A 1 110 ? -14.331 -11.410 8.888 1.00 75.81 110 LYS A CA 1
ATOM 864 C C . LYS A 1 110 ? -14.056 -9.985 8.427 1.00 75.81 110 LYS A C 1
ATOM 866 O O . LYS A 1 110 ? -13.744 -9.116 9.232 1.00 75.81 110 LYS A O 1
ATOM 871 N N . SER A 1 111 ? -14.218 -9.735 7.131 1.00 73.00 111 SER A N 1
ATOM 872 C CA . SER A 1 111 ? -14.036 -8.406 6.531 1.00 73.00 111 SER A CA 1
ATOM 873 C C . SER A 1 111 ? -15.224 -7.465 6.737 1.00 73.00 111 SER A C 1
ATOM 875 O O . SER A 1 111 ? -15.103 -6.274 6.465 1.00 73.00 111 SER A O 1
ATOM 877 N N . ASP A 1 112 ? -16.372 -7.979 7.187 1.00 76.75 112 ASP A N 1
ATOM 878 C CA . ASP A 1 112 ? -17.604 -7.192 7.352 1.00 76.75 112 ASP A CA 1
ATOM 879 C C . ASP A 1 112 ? -17.475 -6.113 8.435 1.00 76.75 112 ASP A C 1
ATOM 881 O O . ASP A 1 112 ? -18.168 -5.099 8.380 1.00 76.75 112 ASP A O 1
ATOM 885 N N . ASP A 1 113 ? -16.537 -6.308 9.366 1.00 75.19 113 ASP A N 1
ATOM 886 C CA . ASP A 1 113 ? -16.230 -5.386 10.459 1.00 75.19 113 ASP A CA 1
ATOM 887 C C . ASP A 1 113 ? -15.265 -4.258 10.034 1.00 75.19 113 ASP A C 1
ATOM 889 O O . ASP A 1 113 ? -14.921 -3.400 10.846 1.00 75.19 113 ASP A O 1
ATOM 893 N N . MET A 1 114 ? -14.806 -4.251 8.774 1.00 82.88 114 MET A N 1
ATOM 894 C CA . MET A 1 114 ? -13.876 -3.248 8.252 1.00 82.88 114 MET A CA 1
ATOM 895 C C . MET A 1 114 ? -14.607 -2.125 7.520 1.00 82.88 114 MET A C 1
ATOM 897 O O . MET A 1 114 ? -15.388 -2.354 6.590 1.00 82.88 114 MET A O 1
ATOM 901 N N . GLU A 1 115 ? -14.261 -0.887 7.860 1.00 84.12 115 GLU A N 1
ATOM 902 C CA . GLU A 1 115 ? -14.747 0.304 7.169 1.00 84.12 115 GLU A CA 1
ATOM 903 C C . GLU A 1 115 ? -13.571 1.154 6.686 1.00 84.12 115 GLU A C 1
ATOM 905 O O . GLU A 1 115 ? -12.707 1.539 7.468 1.00 84.12 115 GLU A O 1
ATOM 910 N N . ILE A 1 116 ? -13.534 1.467 5.389 1.00 84.31 116 ILE A N 1
ATOM 911 C CA . ILE A 1 116 ? -12.558 2.414 4.843 1.00 84.31 116 ILE A CA 1
ATOM 912 C C . ILE A 1 116 ? -13.124 3.821 5.035 1.00 84.31 116 ILE A C 1
ATOM 914 O O . ILE A 1 116 ? -14.083 4.207 4.364 1.00 84.31 116 ILE A O 1
ATOM 918 N N . THR A 1 117 ? -12.531 4.585 5.946 1.00 84.88 117 THR A N 1
ATOM 919 C CA . THR A 1 117 ? -13.007 5.922 6.322 1.00 84.88 117 THR A CA 1
ATOM 920 C C . THR A 1 117 ? -12.396 7.020 5.459 1.00 84.88 117 THR A C 1
ATOM 922 O O . THR A 1 117 ? -13.020 8.064 5.254 1.00 84.88 117 THR A O 1
ATOM 925 N N . LYS A 1 118 ? -11.209 6.783 4.888 1.00 82.06 118 LYS A N 1
ATOM 926 C CA . LYS A 1 118 ? -10.528 7.750 4.022 1.00 82.06 118 LYS A CA 1
ATOM 927 C C . LYS A 1 118 ? -9.658 7.076 2.976 1.00 82.06 118 LYS A C 1
ATOM 929 O O . LYS A 1 118 ? -8.956 6.116 3.282 1.00 82.06 118 LYS A O 1
ATOM 934 N N . ILE A 1 119 ? -9.645 7.630 1.767 1.00 84.19 119 ILE A N 1
ATOM 935 C CA . ILE A 1 119 ? -8.656 7.305 0.740 1.00 84.19 119 ILE A CA 1
ATOM 936 C C . ILE A 1 119 ? -7.994 8.600 0.272 1.00 84.19 119 ILE A C 1
ATOM 938 O O . ILE A 1 119 ? -8.676 9.582 -0.014 1.00 84.19 119 ILE A O 1
ATOM 942 N N . LYS A 1 120 ? -6.663 8.621 0.188 1.00 81.88 120 LYS A N 1
ATOM 943 C CA . LYS A 1 120 ? -5.921 9.702 -0.475 1.00 81.88 120 LYS A CA 1
ATOM 944 C C . LYS A 1 120 ? -5.078 9.116 -1.587 1.00 81.88 120 LYS A C 1
ATOM 946 O O . LYS A 1 120 ? -4.342 8.169 -1.339 1.00 81.88 120 LYS A O 1
ATOM 951 N N . ILE A 1 121 ? -5.153 9.691 -2.777 1.00 81.31 121 ILE A N 1
ATOM 952 C CA . ILE A 1 121 ? -4.348 9.270 -3.921 1.00 81.31 121 ILE A CA 1
ATOM 953 C C . ILE A 1 121 ? -3.496 10.451 -4.359 1.00 81.31 121 ILE A C 1
ATOM 955 O O . ILE A 1 121 ? -3.986 11.573 -4.498 1.00 81.31 121 ILE A O 1
ATOM 959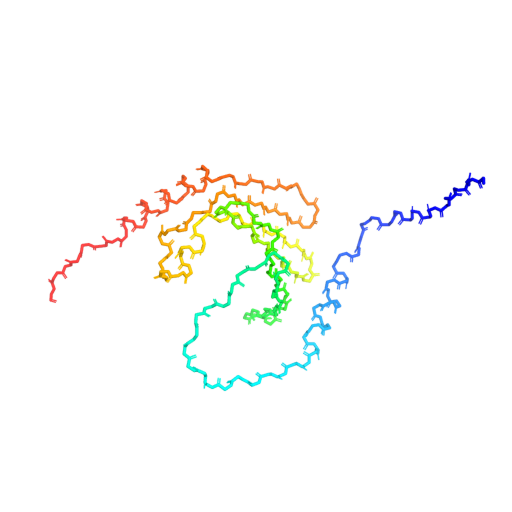 N N . LYS A 1 122 ? -2.214 10.185 -4.579 1.00 78.94 122 LYS A N 1
ATOM 960 C CA . LYS A 1 122 ? -1.268 11.102 -5.196 1.00 78.94 122 LYS A CA 1
ATOM 961 C C . LYS A 1 122 ? -0.546 10.357 -6.311 1.00 78.94 122 LYS A C 1
ATOM 963 O O . LYS A 1 122 ? 0.074 9.331 -6.052 1.00 78.94 122 LYS A O 1
ATOM 968 N N . SER A 1 123 ? -0.599 10.881 -7.529 1.00 79.81 123 SER A N 1
ATOM 969 C CA . SER A 1 123 ? 0.199 10.384 -8.653 1.00 79.81 123 SER A CA 1
ATOM 970 C C . SER A 1 123 ? 1.261 11.416 -9.001 1.00 79.81 123 SER A C 1
ATOM 972 O O . SER A 1 123 ? 0.949 12.601 -9.066 1.00 79.81 123 SER A O 1
ATOM 974 N N . ASN A 1 124 ? 2.506 10.985 -9.195 1.00 69.00 124 ASN A N 1
ATOM 975 C CA . ASN A 1 124 ? 3.646 11.795 -9.629 1.00 69.00 124 ASN A CA 1
ATOM 976 C C . ASN A 1 124 ? 3.832 13.105 -8.832 1.00 69.00 124 ASN A C 1
ATOM 978 O O . ASN A 1 124 ? 4.526 13.113 -7.816 1.00 69.00 124 ASN A O 1
ATOM 982 N N . ASN A 1 125 ? 3.213 14.202 -9.281 1.00 56.75 125 ASN A N 1
ATOM 983 C CA . ASN A 1 125 ? 3.173 15.519 -8.632 1.00 56.75 125 ASN A CA 1
ATOM 984 C C . ASN A 1 125 ? 1.792 16.202 -8.744 1.00 56.75 125 ASN A C 1
ATOM 986 O O . ASN A 1 125 ? 1.695 17.407 -8.523 1.00 56.75 125 ASN A O 1
ATOM 990 N N . ASP A 1 126 ? 0.748 15.450 -9.086 1.00 51.84 126 ASP A N 1
ATOM 991 C CA . ASP A 1 126 ? -0.608 15.973 -9.244 1.00 51.84 126 ASP A CA 1
ATOM 992 C C . ASP A 1 126 ? -1.278 16.235 -7.885 1.00 51.84 126 ASP A C 1
ATOM 994 O O . ASP A 1 126 ? -0.829 15.752 -6.834 1.00 51.84 126 ASP A O 1
ATOM 998 N N . ASP A 1 127 ? -2.356 17.024 -7.912 1.00 54.88 127 ASP A N 1
ATOM 999 C CA . ASP A 1 127 ? -3.133 17.388 -6.729 1.00 54.88 127 ASP A CA 1
ATOM 1000 C C . ASP A 1 127 ? -3.604 16.146 -5.961 1.00 54.88 127 ASP A C 1
ATOM 1002 O O . ASP A 1 127 ? -4.024 15.137 -6.533 1.00 54.88 127 ASP A O 1
ATOM 1006 N N . VAL A 1 128 ? -3.543 16.223 -4.629 1.00 63.75 128 VAL A N 1
ATOM 1007 C CA . VAL A 1 128 ? -3.983 15.128 -3.760 1.00 63.75 128 VAL A CA 1
ATOM 1008 C C . VAL A 1 128 ? -5.496 14.980 -3.878 1.00 63.75 128 VAL A C 1
ATOM 1010 O O . VAL A 1 128 ? -6.252 15.827 -3.400 1.00 63.75 128 VAL A O 1
ATOM 1013 N N . ILE A 1 129 ? -5.941 13.867 -4.456 1.00 65.19 129 ILE A N 1
ATOM 1014 C CA . ILE A 1 129 ? -7.357 13.516 -4.513 1.00 65.19 129 ILE A CA 1
ATOM 1015 C C . ILE A 1 129 ? -7.705 12.829 -3.192 1.00 65.19 129 ILE A C 1
ATOM 1017 O O . ILE A 1 129 ? -7.242 11.722 -2.909 1.00 65.19 129 ILE A O 1
ATOM 1021 N N . VAL A 1 130 ? -8.503 13.502 -2.363 1.00 66.56 130 VAL A N 1
ATOM 1022 C CA . VAL A 1 130 ? -9.028 12.953 -1.107 1.00 66.56 130 VAL A CA 1
ATOM 1023 C C . VAL A 1 130 ? -10.458 12.485 -1.340 1.00 66.56 130 VAL A C 1
ATOM 1025 O O . VAL A 1 130 ? -11.324 13.273 -1.710 1.00 66.56 130 VAL A O 1
ATOM 1028 N N . ILE A 1 131 ? -10.699 11.196 -1.121 1.00 69.88 131 ILE A N 1
ATOM 1029 C CA . ILE A 1 131 ? -12.017 10.572 -1.182 1.00 69.88 131 ILE A CA 1
ATOM 1030 C C . ILE A 1 131 ? -12.393 10.193 0.252 1.00 69.88 131 ILE A C 1
ATOM 1032 O O . ILE A 1 131 ? -11.809 9.281 0.840 1.00 69.88 131 ILE A O 1
ATOM 1036 N N . ASP A 1 132 ? -13.354 10.908 0.829 1.00 59.62 132 ASP A N 1
ATOM 1037 C CA . ASP A 1 132 ? -13.842 10.635 2.183 1.00 59.62 132 ASP A CA 1
ATOM 1038 C C . ASP A 1 132 ? -14.875 9.490 2.192 1.00 59.62 132 ASP A C 1
ATOM 1040 O O . ASP A 1 132 ? -15.583 9.247 1.207 1.00 59.62 132 ASP A O 1
ATOM 1044 N N . GLY A 1 133 ? -14.997 8.797 3.330 1.00 54.28 133 GLY A N 1
ATOM 1045 C CA . GLY A 1 133 ? -15.819 7.590 3.505 1.00 54.28 133 GLY A CA 1
ATOM 1046 C C . GLY A 1 133 ? -17.302 7.730 3.135 1.00 54.28 133 GLY A C 1
ATOM 1047 O O . GLY A 1 133 ? -17.951 6.738 2.808 1.00 54.28 133 GLY A O 1
ATOM 1048 N N . ILE A 1 134 ? -17.856 8.947 3.080 1.00 55.41 134 ILE A N 1
ATOM 1049 C CA . ILE A 1 134 ? -19.230 9.189 2.597 1.00 55.41 134 ILE A CA 1
ATOM 1050 C C . ILE A 1 134 ? -19.348 8.882 1.095 1.00 55.41 134 ILE A C 1
ATOM 1052 O O . ILE A 1 134 ? -20.286 8.216 0.665 1.00 55.41 134 ILE A O 1
ATOM 1056 N N . VAL A 1 135 ? -18.370 9.290 0.286 1.00 57.16 135 VAL A N 1
ATOM 1057 C CA . VAL A 1 135 ? -18.366 8.990 -1.156 1.00 57.16 135 VAL A CA 1
ATOM 1058 C C . VAL A 1 135 ? -18.130 7.494 -1.382 1.00 57.16 135 VAL A C 1
ATOM 1060 O O . VAL A 1 135 ? -18.743 6.887 -2.262 1.00 57.16 135 VAL A O 1
ATOM 1063 N N . LEU A 1 136 ? -17.308 6.869 -0.535 1.00 53.84 136 LEU A N 1
ATOM 1064 C CA . LEU A 1 136 ? -17.008 5.442 -0.615 1.00 53.84 136 LEU A CA 1
ATOM 1065 C C . LEU A 1 136 ? -18.185 4.554 -0.176 1.00 53.84 136 LEU A C 1
ATOM 1067 O O . LEU A 1 136 ? -18.454 3.531 -0.802 1.00 53.84 136 LEU A O 1
ATOM 1071 N N . SER A 1 137 ? -18.934 4.955 0.853 1.00 54.81 137 SER A N 1
ATOM 1072 C CA . SER A 1 137 ? -20.160 4.273 1.290 1.00 54.81 137 SER A CA 1
ATOM 1073 C C . SER A 1 137 ? -21.303 4.445 0.285 1.00 54.81 137 SER A C 1
ATOM 1075 O O . SER A 1 137 ? -22.051 3.494 0.042 1.00 54.81 137 SER A O 1
ATOM 1077 N N . MET A 1 138 ? -21.392 5.595 -0.394 1.00 51.41 138 MET A N 1
ATOM 1078 C CA . MET A 1 138 ? -22.295 5.783 -1.537 1.00 51.41 138 MET A CA 1
ATOM 1079 C C . MET A 1 138 ? -21.908 4.897 -2.731 1.00 51.41 138 MET A C 1
ATOM 1081 O O . MET A 1 138 ? -22.784 4.268 -3.334 1.00 51.41 138 MET A O 1
ATOM 1085 N N . ALA A 1 139 ? -20.613 4.773 -3.041 1.00 56.56 139 ALA A N 1
ATOM 1086 C CA . ALA A 1 139 ? -20.125 3.849 -4.064 1.00 56.56 139 ALA A CA 1
ATOM 1087 C C . ALA A 1 139 ? -20.412 2.386 -3.684 1.00 56.56 139 ALA A C 1
ATOM 1089 O O . ALA A 1 139 ? -20.999 1.660 -4.483 1.00 56.56 139 ALA A O 1
ATOM 1090 N N . LYS A 1 140 ? -20.114 1.962 -2.447 1.00 54.44 140 LYS A N 1
ATOM 1091 C CA . LYS A 1 140 ? -20.420 0.614 -1.930 1.00 54.44 140 LYS A CA 1
ATOM 1092 C C . LYS A 1 140 ? -21.920 0.308 -1.987 1.00 54.44 140 LYS A C 1
ATOM 1094 O O . LYS A 1 140 ? -22.292 -0.777 -2.417 1.00 54.44 140 LYS A O 1
ATOM 1099 N N . SER A 1 141 ? -22.784 1.261 -1.631 1.00 55.81 141 SER A N 1
ATOM 1100 C CA . SER A 1 141 ? -24.247 1.128 -1.738 1.00 55.81 141 SER A CA 1
ATOM 1101 C C . SER A 1 141 ? -24.712 0.968 -3.189 1.00 55.81 141 SER A C 1
ATOM 1103 O O . SER A 1 141 ? -25.584 0.152 -3.481 1.00 55.81 141 SER A O 1
ATOM 1105 N N . THR A 1 142 ? -24.091 1.690 -4.122 1.00 56.19 142 THR A N 1
ATOM 1106 C CA . THR A 1 142 ? -24.417 1.613 -5.554 1.00 56.19 142 THR A CA 1
ATOM 1107 C C . THR A 1 142 ? -23.927 0.301 -6.178 1.00 56.19 142 THR A C 1
ATOM 1109 O O . THR A 1 142 ? -24.690 -0.371 -6.870 1.00 56.19 142 THR A O 1
ATOM 1112 N N . TYR A 1 143 ? -22.695 -0.125 -5.872 1.00 47.53 143 TYR A N 1
ATOM 1113 C CA . TYR A 1 143 ? -22.145 -1.407 -6.323 1.00 47.53 143 TYR A CA 1
ATOM 1114 C C . TYR A 1 143 ? -22.876 -2.600 -5.698 1.00 47.53 143 TYR A C 1
ATOM 1116 O O . TYR A 1 143 ? -23.214 -3.534 -6.416 1.00 47.53 143 TYR A O 1
ATOM 1124 N N . SER A 1 144 ? -23.205 -2.556 -4.403 1.00 49.56 144 SER A N 1
ATOM 1125 C CA . SER A 1 144 ? -23.990 -3.601 -3.730 1.00 49.56 144 SER A CA 1
ATOM 1126 C C . SER A 1 144 ? -25.389 -3.746 -4.333 1.00 49.56 144 SER A C 1
ATOM 1128 O O . SER A 1 144 ? -25.816 -4.869 -4.585 1.00 49.56 144 SER A O 1
ATOM 1130 N N . LYS A 1 145 ? -26.066 -2.634 -4.661 1.00 52.88 145 LYS A N 1
ATOM 1131 C CA . LYS A 1 145 ? -27.367 -2.661 -5.355 1.00 52.88 145 LYS A CA 1
ATOM 1132 C C . LYS A 1 145 ? -27.274 -3.217 -6.780 1.00 52.88 145 LYS A C 1
ATOM 1134 O O . LYS A 1 145 ? -28.191 -3.903 -7.226 1.00 52.88 145 LYS A O 1
ATOM 1139 N N . SER A 1 146 ? -26.171 -2.954 -7.479 1.00 53.34 146 SER A N 1
ATOM 1140 C CA . SER A 1 146 ? -25.907 -3.496 -8.819 1.00 53.34 146 SER A CA 1
ATOM 1141 C C . SER A 1 146 ? -25.614 -5.004 -8.777 1.00 53.34 146 SER A C 1
ATOM 1143 O O . SER A 1 146 ? -26.179 -5.774 -9.552 1.00 53.34 146 SER A O 1
ATOM 1145 N N . LEU A 1 147 ? -24.824 -5.451 -7.795 1.00 43.31 147 LEU A N 1
ATOM 1146 C CA . LEU A 1 147 ? -24.516 -6.865 -7.545 1.00 43.31 147 LEU A CA 1
ATOM 1147 C C . LEU A 1 147 ? -25.734 -7.667 -7.060 1.00 43.31 147 LEU A C 1
ATOM 1149 O O . LEU A 1 147 ? -25.907 -8.807 -7.483 1.00 43.31 147 LEU A O 1
ATOM 1153 N N . SER A 1 148 ? -26.637 -7.079 -6.265 1.00 54.56 148 SER A N 1
ATOM 1154 C CA . SER A 1 148 ? -27.921 -7.715 -5.920 1.00 54.56 148 SER A CA 1
ATOM 1155 C C . SER A 1 148 ? -28.880 -7.850 -7.110 1.00 54.56 148 SER A C 1
ATOM 1157 O O . SER A 1 148 ? -29.854 -8.590 -7.030 1.00 54.56 148 SER A O 1
ATOM 1159 N N . GLY A 1 149 ? -28.612 -7.158 -8.223 1.00 50.38 149 GLY A N 1
ATOM 1160 C CA . GLY A 1 149 ? -29.314 -7.372 -9.490 1.00 50.38 149 GLY A CA 1
ATOM 1161 C C . GLY A 1 149 ? -28.817 -8.593 -10.275 1.00 50.38 149 GLY A C 1
ATOM 1162 O O . GLY A 1 149 ? -29.479 -8.999 -11.224 1.00 50.38 149 GLY A O 1
ATOM 1163 N N . TRP A 1 150 ? -27.675 -9.181 -9.891 1.00 43.88 150 TRP A N 1
ATOM 1164 C CA . TRP A 1 150 ? -27.040 -10.319 -10.575 1.00 43.88 150 TRP A CA 1
ATOM 1165 C C . TRP A 1 150 ? -27.177 -11.652 -9.830 1.00 43.88 150 TRP A C 1
ATOM 1167 O O . TRP A 1 150 ? -2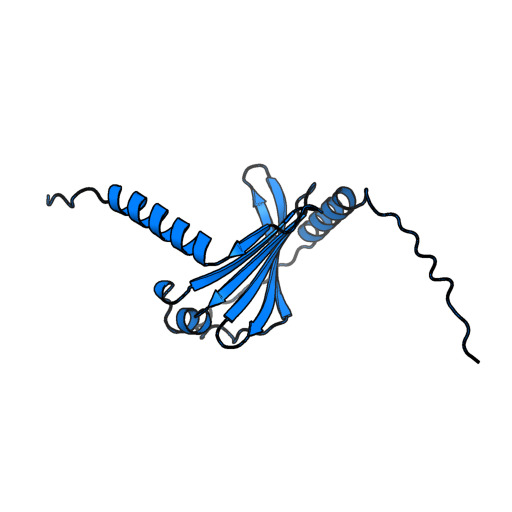6.799 -12.694 -10.367 1.00 43.88 150 TRP A O 1
ATOM 1177 N N . THR A 1 151 ? -27.769 -11.671 -8.633 1.00 47.66 151 THR A N 1
ATOM 1178 C CA . THR A 1 151 ? -28.246 -12.923 -8.039 1.00 47.66 151 THR A CA 1
ATOM 1179 C C . THR A 1 151 ? -29.506 -13.356 -8.779 1.00 47.66 151 THR A C 1
ATOM 1181 O O . THR A 1 151 ? -30.622 -12.975 -8.424 1.00 47.66 151 THR A O 1
ATOM 1184 N N . ALA A 1 152 ? -29.312 -14.128 -9.848 1.00 45.03 152 ALA A N 1
ATOM 1185 C CA . ALA A 1 152 ? -30.371 -14.903 -10.475 1.00 45.03 152 ALA A CA 1
ATOM 1186 C C . ALA A 1 152 ? -31.125 -15.721 -9.400 1.00 45.03 152 ALA A C 1
ATOM 1188 O O . ALA A 1 152 ? -30.501 -16.163 -8.429 1.00 45.03 152 ALA A O 1
ATOM 1189 N N . PRO A 1 153 ? -32.445 -15.947 -9.544 1.00 44.03 153 PRO A N 1
ATOM 1190 C CA . PRO A 1 153 ? -33.184 -16.803 -8.626 1.00 44.03 153 PRO A CA 1
ATOM 1191 C C . PRO A 1 153 ? -32.524 -18.181 -8.607 1.00 44.03 153 PRO A C 1
ATOM 1193 O O . PRO A 1 153 ? -32.323 -18.786 -9.664 1.00 44.03 153 PRO A O 1
ATOM 1196 N N . SER A 1 154 ? -32.204 -18.687 -7.415 1.00 45.06 154 SER A N 1
ATOM 1197 C CA . SER A 1 154 ? -31.831 -20.085 -7.218 1.00 45.06 154 SER A CA 1
ATOM 1198 C C . SER A 1 154 ? -32.998 -20.950 -7.688 1.00 45.06 154 SER A C 1
ATOM 1200 O O . SER A 1 154 ? -33.980 -21.145 -6.968 1.00 45.06 154 SER A O 1
ATOM 1202 N N . THR A 1 155 ? -32.932 -21.407 -8.933 1.00 39.56 155 THR A N 1
ATOM 1203 C CA . THR A 1 155 ? -33.915 -22.332 -9.475 1.00 39.56 155 THR A CA 1
ATOM 1204 C C . THR A 1 155 ? -33.462 -23.709 -9.025 1.00 39.56 155 THR A C 1
ATOM 1206 O O . THR A 1 155 ? -32.412 -24.182 -9.450 1.00 39.56 155 THR A O 1
ATOM 1209 N N . ASN A 1 156 ? -34.213 -24.296 -8.095 1.00 38.44 156 ASN A N 1
ATOM 1210 C CA . ASN A 1 156 ? -34.071 -25.693 -7.713 1.00 38.44 156 ASN A CA 1
ATOM 1211 C C . ASN A 1 156 ? -34.166 -26.571 -8.968 1.00 38.44 156 ASN A C 1
ATOM 1213 O O . ASN A 1 156 ? -35.188 -26.528 -9.657 1.00 38.44 156 ASN A O 1
ATOM 1217 N N . LEU A 1 157 ? -33.131 -27.370 -9.214 1.00 35.59 157 LEU A N 1
ATOM 1218 C CA . LEU A 1 157 ? -33.187 -28.629 -9.951 1.00 35.59 157 LEU A CA 1
ATOM 1219 C C . LEU A 1 157 ? -32.374 -29.660 -9.170 1.00 35.59 157 LEU A C 1
ATOM 1221 O O . LEU A 1 157 ? -31.244 -29.310 -8.761 1.00 35.59 157 LEU A O 1
#

Radius of gyration: 21.66 Å; chains: 1; bounding box: 63×63×39 Å

Sequence (157 aa):
MILRILCLLVLTSSILVAADNKEQINTFFATKRVSEYPVAAWEAPRDMSVGQWVRYGLVDDDDVRSIMISRIVLHEGDEWTIEMELIATDAITITQFTIKGLDAARRSGKSDDMEITKIKIKSNNDDVIVIDGIVLSMAKSTYSKSLSGWTAPSTNL

Foldseek 3Di:
DDDDDPPVPPPPPDDPQLVVLVVVQVVVVVDDDDDDDPDDDDDQDDDDDAFDKDKDWDQDPVRFIKIKMWGFHDDDDQWTKIWIWIRGNHKIKIKIWIKGQVVVCSVVVDCVSIAGQWMWIDMHDDDIDIDGRVNVVVVVVVVVVVVVVVPDPPDDD

pLDDT: mean 72.91, std 19.07, range [30.05, 93.81]

Secondary structure (DSSP, 8-state):
-------------SS-HHHHHHHHHHHHHHS--------PPP-PPPPP-TT-EEEEEEE-TT--EEEEEEEEEEEETTEEEEEEEEE-SS-EEEEEEEEESHHHHHHH--GGG-EEEEEEEEETTS--EEEEHHHHHHHHHHHHHHHTTS-------